Protein AF-A0AAN9GUV1-F1 (afdb_monomer)

Solvent-accessible surface area (backbone atoms only — not comparable to full-atom values): 5975 Å² total; per-residue (Å²): 142,65,63,70,65,48,54,51,51,49,53,50,48,44,70,76,42,38,65,60,52,53,59,52,53,71,72,50,98,42,71,72,55,50,55,54,59,72,71,54,60,90,91,49,82,58,61,66,58,50,52,54,47,51,37,59,73,74,64,50,61,82,65,75,74,56,76,79,71,55,91,83,64,51,96,79,64,82,82,68,86,84,82,81,80,84,78,89,80,131

Structure (mmCIF, N/CA/C/O backbone):
data_AF-A0AAN9GUV1-F1
#
_entry.id   AF-A0AAN9GUV1-F1
#
loop_
_atom_site.group_PDB
_atom_site.id
_atom_site.type_symbol
_atom_site.label_atom_id
_atom_site.label_alt_id
_atom_site.label_comp_id
_atom_site.label_asym_id
_atom_site.label_entity_id
_atom_site.label_seq_id
_atom_site.pdbx_PDB_ins_code
_atom_site.Cartn_x
_atom_site.Cartn_y
_atom_site.Cartn_z
_atom_site.occupancy
_atom_site.B_iso_or_equiv
_atom_site.auth_seq_id
_atom_site.auth_comp_id
_atom_site.auth_asym_id
_atom_site.auth_atom_id
_atom_site.pdbx_PDB_model_num
ATOM 1 N N . MET A 1 1 ? 17.541 16.169 -16.649 1.00 52.72 1 MET A N 1
ATOM 2 C CA . MET A 1 1 ? 17.902 14.917 -15.940 1.00 52.72 1 MET A CA 1
ATOM 3 C C . MET A 1 1 ? 17.124 14.875 -14.631 1.00 52.72 1 MET A C 1
ATOM 5 O O . MET A 1 1 ? 17.708 15.068 -13.576 1.00 52.72 1 MET A O 1
ATOM 9 N N . THR A 1 2 ? 15.799 14.750 -14.693 1.00 58.41 2 THR A N 1
ATOM 10 C CA . THR A 1 2 ? 14.950 15.080 -13.532 1.00 58.41 2 THR A CA 1
ATOM 11 C C . THR A 1 2 ? 13.838 14.061 -13.294 1.00 58.41 2 THR A C 1
ATOM 13 O O . THR A 1 2 ? 13.670 13.660 -12.151 1.00 58.41 2 THR A O 1
ATOM 16 N N . ASP A 1 3 ? 13.186 13.516 -14.326 1.00 55.38 3 ASP A N 1
ATOM 17 C CA . ASP A 1 3 ? 12.081 12.561 -14.098 1.00 55.38 3 ASP A CA 1
ATOM 18 C C . ASP A 1 3 ? 12.498 11.090 -13.990 1.00 55.38 3 ASP A C 1
ATOM 20 O O . ASP A 1 3 ? 11.999 10.365 -13.128 1.00 55.38 3 ASP A O 1
ATOM 24 N N . VAL A 1 4 ? 13.445 10.632 -14.817 1.00 59.94 4 VAL A N 1
ATOM 25 C CA . VAL A 1 4 ? 13.877 9.217 -14.816 1.00 59.94 4 VAL A CA 1
ATOM 26 C C . VAL A 1 4 ? 14.502 8.831 -13.471 1.00 59.94 4 VAL A C 1
ATOM 28 O O . VAL A 1 4 ? 14.205 7.764 -12.934 1.00 59.94 4 VAL A O 1
ATOM 31 N N . ASP A 1 5 ? 15.284 9.736 -12.877 1.00 74.94 5 ASP A N 1
ATOM 32 C CA . ASP A 1 5 ? 15.918 9.516 -11.576 1.00 74.94 5 ASP A CA 1
ATOM 33 C C . ASP A 1 5 ? 14.894 9.478 -10.436 1.00 74.94 5 ASP A C 1
ATOM 35 O O . ASP A 1 5 ? 15.069 8.740 -9.467 1.00 74.94 5 ASP A O 1
ATOM 39 N N . VAL A 1 6 ? 13.824 10.273 -10.526 1.00 72.38 6 VAL A N 1
ATOM 40 C CA . VAL A 1 6 ? 12.758 10.299 -9.516 1.00 72.38 6 VAL A CA 1
ATOM 41 C C . VAL A 1 6 ? 11.919 9.031 -9.599 1.00 72.38 6 VAL A C 1
ATOM 43 O O . VAL A 1 6 ? 11.665 8.414 -8.565 1.00 72.38 6 VAL A O 1
ATOM 46 N N . LEU A 1 7 ? 11.552 8.595 -10.807 1.00 69.94 7 LEU A N 1
ATOM 47 C CA . LEU A 1 7 ? 10.778 7.371 -11.002 1.00 69.94 7 LEU A CA 1
ATOM 48 C C . LEU A 1 7 ? 11.542 6.136 -10.505 1.00 69.94 7 LEU A C 1
ATOM 50 O O . LEU A 1 7 ? 10.982 5.321 -9.772 1.00 69.94 7 LEU A O 1
ATOM 54 N N . GLN A 1 8 ? 12.834 6.035 -10.828 1.00 74.81 8 GLN A N 1
ATOM 55 C CA . GLN A 1 8 ? 13.686 4.950 -10.336 1.00 74.81 8 GLN A CA 1
ATOM 56 C C . GLN A 1 8 ? 13.814 4.970 -8.809 1.00 74.81 8 GLN A C 1
ATOM 58 O O . GLN A 1 8 ? 13.632 3.941 -8.158 1.00 74.81 8 GLN A O 1
ATOM 63 N N . LYS A 1 9 ? 14.046 6.143 -8.206 1.00 77.31 9 LYS A N 1
ATOM 64 C CA . LYS A 1 9 ? 14.120 6.284 -6.741 1.00 77.31 9 LYS A CA 1
ATOM 65 C C . LYS A 1 9 ? 12.803 5.934 -6.056 1.00 77.31 9 LYS A C 1
ATOM 67 O O . LYS A 1 9 ? 12.821 5.321 -4.990 1.00 77.31 9 LYS A O 1
ATOM 72 N N . LEU A 1 10 ? 11.671 6.301 -6.653 1.00 77.19 10 LEU A N 1
ATOM 73 C CA . LEU A 1 10 ? 10.349 5.960 -6.140 1.00 77.19 10 LEU A CA 1
ATOM 74 C C . LEU A 1 10 ? 10.123 4.447 -6.187 1.00 77.19 10 LEU A C 1
ATOM 76 O O . LEU A 1 10 ? 9.731 3.858 -5.180 1.00 77.19 10 LEU A O 1
ATOM 80 N N . GLN A 1 11 ? 10.427 3.806 -7.315 1.00 78.94 11 GLN A N 1
ATOM 81 C CA . GLN A 1 11 ? 10.288 2.359 -7.464 1.00 78.94 11 GLN A CA 1
ATOM 82 C C . GLN A 1 11 ? 11.198 1.596 -6.490 1.00 78.94 11 GLN A C 1
ATOM 84 O O . GLN A 1 11 ? 10.764 0.629 -5.857 1.00 78.94 11 GLN A O 1
ATOM 89 N N . GLU A 1 12 ? 12.433 2.061 -6.289 1.00 83.69 12 GLU A N 1
ATOM 90 C CA . GLU A 1 12 ? 13.330 1.511 -5.273 1.00 83.69 12 GLU A CA 1
ATOM 91 C C . GLU A 1 12 ? 12.792 1.707 -3.852 1.00 83.69 12 GLU A C 1
ATOM 93 O O . GLU A 1 12 ? 12.843 0.782 -3.039 1.00 83.69 12 GLU A O 1
ATOM 98 N N . ALA A 1 13 ? 12.262 2.889 -3.531 1.00 82.62 13 ALA A N 1
ATOM 99 C CA . ALA A 1 13 ? 11.694 3.170 -2.217 1.00 82.62 13 ALA A CA 1
ATOM 100 C C . ALA A 1 13 ? 10.484 2.270 -1.925 1.00 82.62 13 ALA A C 1
ATOM 102 O O . ALA A 1 13 ? 10.414 1.677 -0.845 1.00 82.62 13 ALA A O 1
ATOM 103 N N . ILE A 1 14 ? 9.585 2.105 -2.900 1.00 86.81 14 ILE A N 1
ATOM 104 C CA . ILE A 1 14 ? 8.446 1.180 -2.842 1.00 86.81 14 ILE A CA 1
ATOM 105 C C . ILE A 1 14 ? 8.941 -0.255 -2.653 1.00 86.81 14 ILE A C 1
ATOM 107 O O . ILE A 1 14 ? 8.449 -0.958 -1.777 1.00 86.81 14 ILE A O 1
ATOM 111 N N . SER A 1 15 ? 9.962 -0.684 -3.392 1.00 84.31 15 SER A N 1
ATOM 112 C CA . SER A 1 15 ? 10.505 -2.043 -3.264 1.00 84.31 15 SER A CA 1
ATOM 113 C C . SER A 1 15 ? 11.120 -2.296 -1.881 1.00 84.31 15 SER A C 1
ATOM 115 O O . SER A 1 15 ? 10.927 -3.359 -1.295 1.00 84.31 15 SER A O 1
ATOM 117 N N . ARG A 1 16 ? 11.829 -1.308 -1.317 1.00 88.81 16 ARG A N 1
ATOM 118 C CA . ARG A 1 16 ? 12.515 -1.431 -0.017 1.00 88.81 16 ARG A CA 1
ATOM 119 C C . ARG A 1 16 ? 11.590 -1.270 1.189 1.00 88.81 16 ARG A C 1
ATOM 121 O O . ARG A 1 16 ? 11.867 -1.838 2.241 1.00 88.81 16 ARG A O 1
ATOM 128 N N . ARG A 1 17 ? 10.547 -0.442 1.084 1.00 88.56 17 ARG A N 1
ATOM 129 C CA . ARG A 1 17 ? 9.665 -0.063 2.209 1.00 88.56 17 ARG A CA 1
ATOM 130 C C . ARG A 1 17 ? 8.230 -0.541 2.052 1.00 88.56 17 ARG A C 1
ATOM 132 O O . ARG A 1 17 ? 7.450 -0.423 2.991 1.00 88.56 17 ARG A O 1
ATOM 139 N N . GLY A 1 18 ? 7.886 -1.098 0.900 1.00 90.38 18 GLY A N 1
ATOM 140 C CA . GLY A 1 18 ? 6.523 -1.457 0.557 1.00 90.38 18 GLY A CA 1
ATOM 141 C C . GLY A 1 18 ? 5.892 -2.443 1.520 1.00 90.38 18 GLY A C 1
ATOM 142 O O . GLY A 1 18 ? 4.763 -2.234 1.947 1.00 90.38 18 GLY A O 1
ATOM 143 N N . GLN A 1 19 ? 6.649 -3.456 1.949 1.00 90.38 19 GLN A N 1
ATOM 144 C CA . GLN A 1 19 ? 6.157 -4.399 2.950 1.00 90.38 19 GLN A CA 1
ATOM 145 C C . GLN A 1 19 ? 5.861 -3.711 4.288 1.00 90.38 19 GLN A C 1
ATOM 147 O O . GLN A 1 19 ? 4.800 -3.923 4.854 1.00 90.38 19 GLN A O 1
ATOM 152 N N . THR A 1 20 ? 6.734 -2.809 4.746 1.00 92.50 20 THR A N 1
ATOM 153 C CA . THR A 1 20 ? 6.498 -2.034 5.974 1.00 92.50 20 THR A CA 1
ATOM 154 C C . THR A 1 20 ? 5.229 -1.184 5.882 1.00 92.50 20 THR A C 1
ATOM 156 O O . THR A 1 20 ? 4.507 -1.064 6.866 1.00 92.50 20 THR A O 1
ATOM 159 N N . ILE A 1 21 ? 4.939 -0.605 4.712 1.00 91.44 21 ILE A N 1
ATOM 160 C CA . ILE A 1 21 ? 3.707 0.164 4.486 1.00 91.44 21 ILE A CA 1
ATOM 1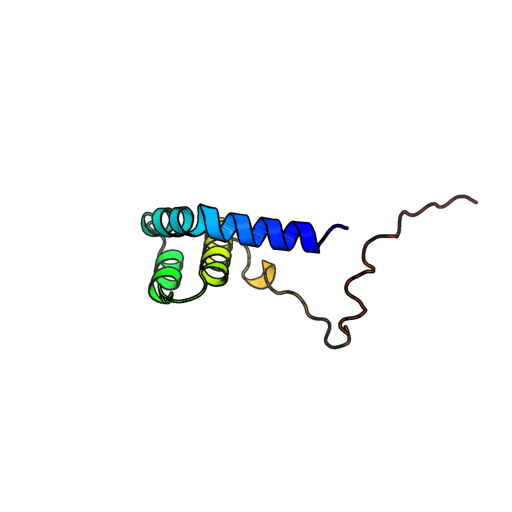61 C C . ILE A 1 21 ? 2.480 -0.752 4.541 1.00 91.44 21 ILE A C 1
ATOM 163 O O . ILE A 1 21 ? 1.499 -0.387 5.187 1.00 91.44 21 ILE A O 1
ATOM 167 N N . LEU A 1 22 ? 2.535 -1.931 3.910 1.00 92.38 22 LEU A N 1
ATOM 168 C CA . LEU A 1 22 ? 1.453 -2.922 3.956 1.00 92.38 22 LEU A CA 1
ATOM 169 C C . LEU A 1 22 ? 1.177 -3.370 5.395 1.00 92.38 22 LEU A C 1
ATO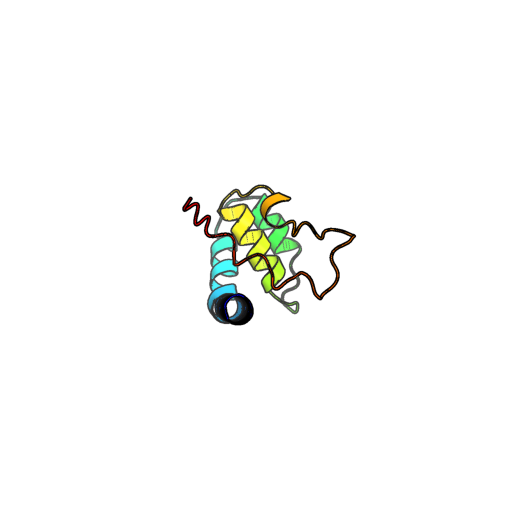M 171 O O . LEU A 1 22 ? 0.035 -3.300 5.848 1.00 92.38 22 LEU A O 1
ATOM 175 N N . ASP A 1 23 ? 2.228 -3.745 6.126 1.00 93.44 23 ASP A N 1
ATOM 176 C CA . ASP A 1 23 ? 2.132 -4.199 7.513 1.00 93.44 23 ASP A CA 1
ATOM 177 C C . ASP A 1 23 ? 1.550 -3.095 8.404 1.00 93.44 23 ASP A C 1
ATOM 179 O O . ASP A 1 23 ? 0.631 -3.339 9.183 1.00 93.44 23 ASP A O 1
ATOM 183 N N . TYR A 1 24 ? 2.027 -1.855 8.249 1.00 92.75 24 TYR A N 1
ATOM 184 C CA . TYR A 1 24 ? 1.500 -0.709 8.985 1.00 92.75 24 TYR A CA 1
ATOM 185 C C . TYR A 1 24 ? 0.024 -0.455 8.663 1.00 92.75 24 TYR A C 1
ATOM 187 O O . TYR A 1 24 ? -0.787 -0.331 9.580 1.00 92.75 24 TYR A O 1
ATOM 195 N N . CYS A 1 25 ? -0.352 -0.427 7.382 1.00 92.62 25 CYS A N 1
ATOM 196 C CA . CYS A 1 25 ? -1.735 -0.200 6.965 1.00 92.62 25 CYS A CA 1
ATOM 197 C C . CYS A 1 25 ? -2.686 -1.285 7.486 1.00 92.62 25 CYS A C 1
ATOM 199 O O . CYS A 1 25 ? -3.818 -0.967 7.845 1.00 92.62 25 CYS A O 1
ATOM 201 N N . ALA A 1 26 ? -2.228 -2.535 7.598 1.00 92.12 26 ALA A N 1
ATOM 202 C CA . ALA A 1 26 ? -3.012 -3.632 8.162 1.00 92.12 26 ALA A CA 1
ATOM 203 C C . ALA A 1 26 ? -3.337 -3.445 9.658 1.00 92.12 26 ALA A C 1
ATOM 205 O O . ALA A 1 26 ? -4.313 -4.012 10.145 1.00 92.12 26 ALA A O 1
ATOM 206 N N . THR A 1 27 ? -2.561 -2.630 10.384 1.00 94.81 27 THR A N 1
ATOM 207 C CA . THR A 1 27 ? -2.843 -2.288 11.792 1.00 94.81 27 THR A CA 1
ATOM 208 C C . THR A 1 27 ? -3.870 -1.167 11.962 1.00 94.81 27 THR A C 1
ATOM 210 O O . THR A 1 27 ? -4.347 -0.936 13.074 1.00 94.81 27 THR A O 1
ATOM 213 N N . LEU A 1 28 ? -4.212 -0.448 10.888 1.00 92.56 28 LEU A N 1
ATOM 214 C CA . LEU A 1 28 ? -5.112 0.698 10.957 1.00 92.56 28 LEU A CA 1
ATOM 215 C C . LEU A 1 28 ? -6.574 0.24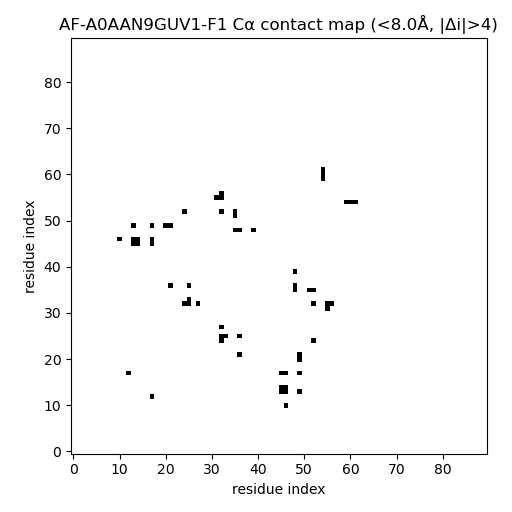3 10.971 1.00 92.56 28 LEU A C 1
ATOM 217 O O . LEU A 1 28 ? -7.021 -0.497 10.093 1.00 92.56 28 LEU A O 1
ATOM 221 N N . ASP A 1 29 ? -7.366 0.773 11.905 1.00 92.75 29 ASP A N 1
ATOM 222 C CA . ASP A 1 29 ? -8.820 0.586 11.898 1.00 92.75 29 ASP A CA 1
ATOM 223 C C . ASP A 1 29 ? -9.491 1.556 10.914 1.00 92.75 29 ASP A C 1
ATOM 225 O O . ASP A 1 29 ? -10.175 2.511 11.280 1.00 92.75 29 ASP A O 1
ATOM 229 N N . ASN A 1 30 ? -9.221 1.350 9.624 1.00 91.19 30 ASN A N 1
ATOM 230 C CA . ASN A 1 30 ? -9.823 2.115 8.542 1.00 91.19 30 ASN A CA 1
ATOM 231 C C . ASN A 1 30 ? -10.448 1.154 7.517 1.00 91.19 30 ASN A C 1
ATOM 233 O O . ASN A 1 30 ? -9.718 0.396 6.871 1.00 91.19 30 ASN A O 1
ATOM 237 N N . PRO A 1 31 ? -11.781 1.180 7.329 1.00 90.94 31 PRO A N 1
ATOM 238 C CA . PRO A 1 31 ? -12.462 0.242 6.441 1.00 90.94 31 PRO A CA 1
ATOM 239 C C . PRO A 1 31 ? -11.997 0.371 4.985 1.00 90.94 31 PRO A C 1
ATOM 241 O O . PRO A 1 31 ? -11.780 -0.638 4.331 1.00 90.94 31 PRO A O 1
ATOM 244 N N . LYS A 1 32 ? -11.715 1.588 4.499 1.00 89.56 32 LYS A N 1
ATOM 245 C CA . LYS A 1 32 ? -11.258 1.799 3.113 1.00 89.56 32 LYS A CA 1
ATOM 246 C C . LYS A 1 32 ? -9.863 1.229 2.862 1.00 89.56 32 LYS A C 1
ATOM 248 O O . LYS A 1 32 ? -9.583 0.742 1.774 1.00 89.56 32 LYS A O 1
ATOM 253 N N . ILE A 1 33 ? -8.986 1.304 3.863 1.00 91.75 33 ILE A N 1
ATOM 254 C CA . ILE A 1 33 ? -7.646 0.704 3.798 1.00 91.75 33 ILE A CA 1
ATOM 255 C C . ILE A 1 33 ? -7.759 -0.823 3.780 1.00 91.75 33 ILE A C 1
ATOM 257 O O . ILE A 1 33 ? -7.086 -1.484 2.994 1.00 91.75 33 ILE A O 1
ATOM 261 N N . ARG A 1 34 ? -8.660 -1.376 4.597 1.00 93.00 34 ARG A N 1
ATOM 262 C CA . ARG A 1 34 ? -8.947 -2.813 4.642 1.00 93.00 34 ARG A CA 1
ATOM 263 C C . ARG A 1 34 ? -9.471 -3.341 3.310 1.00 93.00 34 ARG A C 1
ATOM 265 O O . ARG A 1 34 ? -9.012 -4.388 2.870 1.00 93.00 34 ARG A O 1
ATOM 272 N N . ASP A 1 35 ? -10.363 -2.599 2.659 1.00 92.50 35 ASP A N 1
ATOM 273 C CA . ASP A 1 35 ? -10.902 -2.963 1.345 1.00 92.50 35 ASP A CA 1
ATOM 274 C C . ASP A 1 35 ? -9.796 -3.036 0.281 1.00 92.50 35 ASP A C 1
ATOM 276 O O . ASP A 1 35 ? -9.751 -3.984 -0.502 1.00 92.50 35 ASP A O 1
ATOM 280 N N . VAL A 1 36 ? -8.861 -2.076 0.282 1.00 91.12 36 VAL A N 1
ATOM 281 C CA . VAL A 1 36 ? -7.708 -2.086 -0.636 1.00 91.12 36 VAL A CA 1
ATOM 282 C C . VAL A 1 36 ? -6.789 -3.276 -0.366 1.00 91.12 36 VAL A C 1
ATOM 284 O O . VAL A 1 36 ? -6.404 -3.966 -1.307 1.00 91.12 36 VAL A O 1
ATOM 287 N N . LEU A 1 37 ? -6.476 -3.557 0.902 1.00 91.50 37 LEU A N 1
ATOM 288 C CA . LEU A 1 37 ? -5.643 -4.704 1.276 1.00 91.50 37 LEU A CA 1
ATOM 289 C C . LEU A 1 37 ? -6.301 -6.046 0.923 1.00 91.50 37 LEU A C 1
ATOM 291 O O . LEU A 1 37 ? -5.606 -6.965 0.507 1.00 91.50 37 LEU A O 1
ATOM 295 N N . ALA A 1 38 ? -7.625 -6.163 1.055 1.00 91.25 38 ALA A N 1
ATOM 296 C CA . ALA A 1 38 ? -8.358 -7.390 0.738 1.00 91.25 38 ALA A CA 1
ATOM 297 C C . ALA A 1 38 ? -8.410 -7.697 -0.768 1.00 91.25 38 ALA A C 1
ATOM 299 O O . ALA A 1 38 ? -8.541 -8.856 -1.152 1.00 91.25 38 ALA A O 1
ATOM 300 N N . CYS A 1 39 ? -8.312 -6.671 -1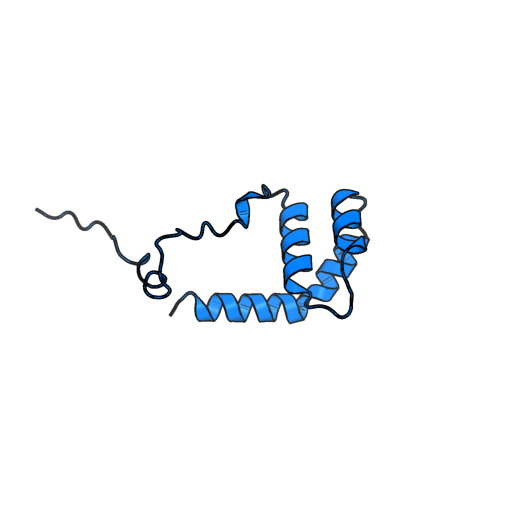.617 1.00 87.00 39 CYS A N 1
ATOM 301 C CA . CYS A 1 39 ? -8.295 -6.827 -3.073 1.00 87.00 39 CYS A CA 1
ATOM 302 C C . CYS A 1 39 ? -6.882 -7.037 -3.641 1.00 87.00 39 CYS A C 1
ATOM 304 O O . CYS A 1 39 ? -6.740 -7.245 -4.846 1.00 87.00 39 CYS A O 1
ATOM 306 N N . TYR A 1 40 ? -5.842 -6.936 -2.809 1.00 87.00 40 TYR A N 1
ATOM 307 C CA . TYR A 1 40 ? -4.455 -7.054 -3.238 1.00 87.00 40 TYR A CA 1
ATOM 308 C C . TYR A 1 40 ? -4.020 -8.522 -3.330 1.00 87.00 40 TYR A C 1
ATOM 310 O O . TYR A 1 40 ? -4.119 -9.274 -2.361 1.00 87.00 40 TYR A O 1
ATOM 318 N N . ASP A 1 41 ? -3.494 -8.907 -4.493 1.00 87.19 41 ASP A N 1
ATOM 319 C CA . ASP A 1 41 ? -2.847 -10.201 -4.704 1.00 87.19 41 ASP A CA 1
ATOM 320 C C . ASP A 1 41 ? -1.381 -10.135 -4.226 1.00 87.19 41 ASP A C 1
ATOM 322 O O . ASP A 1 41 ? -0.604 -9.360 -4.799 1.00 87.19 41 ASP A O 1
ATOM 326 N N . PRO A 1 42 ? -0.972 -10.924 -3.212 1.00 81.62 42 PRO A N 1
ATOM 327 C CA . PRO A 1 42 ? 0.386 -10.900 -2.667 1.00 81.62 42 PRO A CA 1
ATOM 328 C C . PRO A 1 42 ? 1.486 -11.277 -3.669 1.00 81.62 42 PRO A C 1
ATOM 330 O O . PRO A 1 42 ? 2.637 -10.889 -3.448 1.00 81.62 42 PRO A O 1
ATOM 333 N N . ASP A 1 43 ? 1.147 -11.979 -4.753 1.00 84.62 43 ASP A N 1
ATOM 334 C CA . ASP A 1 43 ? 2.093 -12.371 -5.803 1.00 84.62 43 ASP A CA 1
ATOM 335 C C . ASP A 1 43 ? 2.224 -11.305 -6.913 1.00 84.62 43 ASP A C 1
ATOM 337 O O . ASP A 1 43 ? 3.077 -11.412 -7.798 1.00 84.62 43 ASP A O 1
ATOM 341 N N . SER A 1 44 ? 1.413 -10.241 -6.855 1.00 83.56 44 SER A N 1
ATOM 342 C CA . SER A 1 44 ? 1.422 -9.127 -7.811 1.00 83.56 44 SER A CA 1
ATOM 343 C C . SER A 1 44 ? 2.344 -7.970 -7.396 1.00 83.56 44 SER A C 1
ATOM 345 O O . SER A 1 44 ? 2.728 -7.824 -6.229 1.00 83.56 44 SER A O 1
ATOM 347 N N . ASP A 1 45 ? 2.687 -7.104 -8.360 1.00 83.75 45 ASP A N 1
ATOM 348 C CA . ASP A 1 45 ? 3.470 -5.890 -8.112 1.00 83.75 45 ASP A CA 1
ATOM 349 C C . ASP A 1 45 ? 2.800 -5.000 -7.044 1.00 83.75 45 ASP A C 1
ATOM 351 O O . ASP A 1 45 ? 1.631 -4.615 -7.139 1.00 83.75 45 ASP A O 1
ATOM 355 N N . LYS A 1 46 ? 3.567 -4.662 -6.003 1.00 84.38 46 LYS A N 1
ATOM 356 C CA . LYS A 1 46 ? 3.089 -3.930 -4.822 1.00 84.38 46 LYS A CA 1
ATOM 357 C C . LYS A 1 46 ? 2.857 -2.442 -5.076 1.00 84.38 46 LYS A C 1
ATOM 359 O O . LYS A 1 46 ? 2.188 -1.801 -4.266 1.00 84.38 46 LYS A O 1
ATOM 364 N N . ALA A 1 47 ? 3.403 -1.867 -6.146 1.00 86.06 47 ALA A N 1
ATOM 365 C CA . ALA A 1 47 ? 3.449 -0.424 -6.356 1.00 86.06 47 ALA A CA 1
ATOM 366 C C . ALA A 1 47 ? 2.054 0.200 -6.428 1.00 86.06 47 ALA A C 1
ATOM 368 O O . ALA A 1 47 ? 1.797 1.184 -5.738 1.00 86.06 47 ALA A O 1
ATOM 369 N N . ALA A 1 48 ? 1.134 -0.398 -7.191 1.00 85.12 48 ALA A N 1
ATOM 370 C CA . ALA A 1 48 ? -0.231 0.112 -7.312 1.00 85.12 48 ALA A CA 1
ATOM 371 C C . ALA A 1 48 ? -0.971 0.089 -5.963 1.00 85.12 48 ALA A C 1
ATOM 373 O O . ALA A 1 48 ? -1.588 1.081 -5.575 1.00 85.12 48 ALA A O 1
ATOM 374 N N . CYS A 1 49 ? -0.855 -1.013 -5.215 1.00 90.06 49 CYS A N 1
ATOM 375 C CA . CYS A 1 49 ? -1.451 -1.144 -3.886 1.00 90.06 49 CYS A CA 1
ATOM 376 C C . CYS A 1 49 ? -0.869 -0.113 -2.906 1.00 90.06 49 CYS A C 1
ATOM 378 O O . CYS A 1 49 ? -1.613 0.606 -2.242 1.00 90.06 49 CYS A O 1
ATOM 380 N N . ILE A 1 50 ? 0.458 0.034 -2.870 1.00 91.25 50 ILE A N 1
ATOM 381 C CA . ILE A 1 50 ? 1.146 0.994 -1.997 1.00 91.25 50 ILE A CA 1
ATOM 382 C C . ILE A 1 50 ? 0.748 2.433 -2.325 1.00 91.25 50 ILE A C 1
ATOM 384 O O . ILE A 1 50 ? 0.471 3.200 -1.407 1.00 91.25 50 ILE A O 1
ATOM 388 N N . LEU A 1 51 ? 0.673 2.803 -3.605 1.00 88.75 51 LEU A N 1
ATOM 389 C CA . LEU A 1 51 ? 0.239 4.141 -4.012 1.00 88.75 51 LEU A CA 1
ATOM 390 C C . LEU A 1 51 ? -1.197 4.425 -3.556 1.00 88.75 51 LEU A C 1
ATOM 392 O O . LEU A 1 51 ? -1.448 5.465 -2.950 1.00 88.75 51 LEU A O 1
ATOM 396 N N . LEU A 1 52 ? -2.121 3.481 -3.757 1.00 88.25 52 LEU A N 1
ATOM 397 C CA . LEU A 1 52 ? -3.508 3.617 -3.299 1.00 88.25 52 LEU A CA 1
ATOM 398 C C . LEU A 1 52 ? -3.608 3.761 -1.774 1.00 88.25 52 LEU A C 1
ATOM 400 O O . LEU A 1 52 ? -4.378 4.585 -1.277 1.00 88.25 52 LEU A O 1
ATOM 404 N N . LEU A 1 53 ? -2.815 2.991 -1.027 1.00 90.81 53 LEU A N 1
ATOM 405 C CA . LEU A 1 53 ? -2.756 3.076 0.431 1.00 90.81 53 LEU A CA 1
ATOM 406 C C . LEU A 1 53 ? -2.211 4.423 0.908 1.00 90.81 53 LEU A C 1
ATOM 408 O O . LEU A 1 53 ? -2.778 5.012 1.827 1.00 90.81 53 LEU A O 1
ATOM 412 N N . LEU A 1 54 ? -1.154 4.935 0.273 1.00 89.12 54 LEU A N 1
ATOM 413 C CA . LEU A 1 54 ? -0.578 6.240 0.601 1.00 89.12 54 LEU A CA 1
ATOM 414 C C . LEU A 1 54 ? -1.577 7.371 0.343 1.00 89.12 54 LEU A C 1
ATOM 416 O O . LEU A 1 54 ? -1.785 8.202 1.225 1.00 89.12 54 LEU A O 1
ATOM 420 N N . MET A 1 55 ? -2.262 7.362 -0.803 1.00 88.50 55 MET A N 1
ATOM 421 C CA . MET A 1 55 ? -3.318 8.338 -1.094 1.00 88.50 55 MET A CA 1
ATOM 422 C C . MET A 1 55 ? -4.434 8.297 -0.046 1.00 88.50 55 MET A C 1
ATOM 424 O O . MET A 1 55 ? -4.848 9.334 0.470 1.00 88.50 55 MET A O 1
ATOM 428 N N . LEU A 1 56 ? -4.909 7.097 0.308 1.00 88.44 56 LEU A N 1
ATOM 429 C CA . LEU A 1 56 ? -5.945 6.928 1.329 1.00 88.44 56 LEU A CA 1
ATOM 430 C C . LEU A 1 56 ? -5.484 7.415 2.706 1.00 88.44 56 LEU A C 1
ATOM 432 O O . LEU A 1 56 ? -6.264 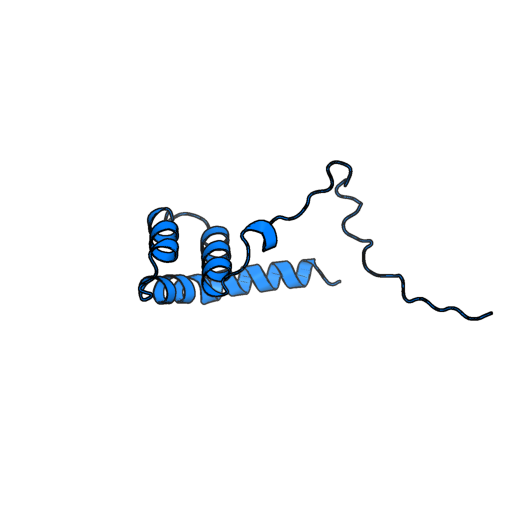8.052 3.417 1.00 88.44 56 LEU A O 1
ATOM 436 N N . TYR A 1 57 ? -4.235 7.131 3.076 1.00 88.00 57 TYR A N 1
ATOM 437 C CA . TYR A 1 57 ? -3.648 7.541 4.348 1.00 88.00 57 TYR A CA 1
ATOM 438 C C . TYR A 1 57 ? -3.528 9.066 4.456 1.00 88.00 57 TYR A C 1
ATOM 440 O O . TYR A 1 57 ? -3.957 9.651 5.453 1.00 88.00 57 TYR A O 1
ATOM 448 N N . PHE A 1 58 ? -3.026 9.718 3.404 1.00 87.38 58 PHE A N 1
ATOM 449 C CA . PHE A 1 58 ? -2.927 11.178 3.325 1.00 87.38 58 PHE A CA 1
ATOM 450 C C . PHE A 1 58 ? -4.260 11.871 3.009 1.00 87.38 58 PHE A C 1
ATOM 452 O O . PHE A 1 58 ? -4.321 13.099 3.000 1.00 87.38 58 PHE A O 1
ATOM 459 N N . LYS A 1 59 ? -5.346 11.101 2.839 1.00 86.12 59 LYS A N 1
ATOM 460 C CA . LYS A 1 59 ? -6.694 11.585 2.499 1.00 86.12 59 LYS A CA 1
ATOM 461 C C . LYS A 1 59 ? -6.710 12.395 1.203 1.00 86.12 59 LYS A C 1
ATOM 463 O O . LYS A 1 59 ? -7.485 13.343 1.071 1.00 86.12 59 LYS A O 1
ATOM 468 N N . GLU A 1 60 ? -5.859 12.020 0.259 1.00 80.94 60 GLU A N 1
ATOM 469 C CA . GLU A 1 60 ? -5.828 12.665 -1.040 1.00 80.94 60 GLU A CA 1
ATOM 470 C C . GLU A 1 60 ? -7.105 12.355 -1.835 1.00 80.94 60 GLU A C 1
ATOM 472 O O . GLU A 1 60 ? -7.659 11.251 -1.728 1.00 80.94 60 GLU A O 1
ATOM 477 N N . PRO A 1 61 ? -7.599 13.319 -2.633 1.00 74.12 61 PRO A N 1
ATOM 478 C CA . PRO A 1 61 ? -8.660 13.049 -3.589 1.00 74.12 61 PRO A CA 1
ATOM 479 C C . PRO A 1 61 ? -8.230 11.940 -4.558 1.00 74.12 61 PRO A C 1
ATOM 481 O O . PRO A 1 61 ? -7.059 11.822 -4.916 1.00 74.12 61 PRO A O 1
ATOM 484 N N . LYS A 1 62 ? -9.179 11.115 -5.014 1.00 65.62 62 LYS A N 1
ATOM 485 C CA . LYS A 1 62 ? -8.884 10.028 -5.972 1.00 65.62 62 LYS A CA 1
ATOM 486 C C . LYS A 1 62 ? -8.307 10.574 -7.279 1.00 65.62 62 LYS A C 1
ATOM 488 O O . LYS A 1 62 ? -7.557 9.896 -7.971 1.00 65.62 62 LYS A O 1
ATOM 493 N N . GLU A 1 63 ? -8.654 11.814 -7.581 1.00 66.94 63 GLU A N 1
ATOM 494 C CA . GLU A 1 63 ? -8.221 12.580 -8.731 1.00 66.94 63 GLU A CA 1
ATOM 495 C C . GLU A 1 63 ? -6.746 13.012 -8.628 1.00 66.94 63 GLU A C 1
ATOM 497 O O . GLU A 1 63 ? -6.158 13.336 -9.655 1.00 66.94 63 GLU A O 1
ATOM 502 N N . SER A 1 64 ? -6.117 12.964 -7.441 1.00 66.88 64 SER A N 1
ATOM 503 C CA . SER A 1 64 ? -4.708 13.359 -7.250 1.00 66.88 64 SER A CA 1
ATOM 504 C C . SER A 1 64 ? -3.713 12.491 -8.019 1.00 66.88 64 SER A C 1
ATOM 506 O O . SER A 1 64 ? -2.656 12.980 -8.402 1.00 66.88 64 SER A O 1
ATOM 508 N N . LEU A 1 65 ? -4.043 11.219 -8.270 1.00 60.41 65 LEU A N 1
ATOM 509 C CA . LEU A 1 65 ? -3.196 10.299 -9.043 1.00 60.41 65 LEU A CA 1
ATOM 510 C C . LEU A 1 65 ? -3.697 10.112 -10.481 1.00 60.41 65 LEU A C 1
ATOM 512 O O . LEU A 1 65 ? -3.108 9.344 -11.242 1.00 60.41 65 LEU A O 1
ATOM 516 N N . MET A 1 66 ? -4.769 10.805 -10.894 1.00 57.38 66 MET A N 1
ATOM 517 C CA . MET A 1 66 ? -5.111 10.843 -12.313 1.00 57.38 66 MET A CA 1
ATOM 518 C C . MET A 1 66 ? -4.037 11.641 -13.046 1.00 57.38 66 MET A C 1
ATOM 520 O O . MET A 1 66 ? -4.082 12.868 -13.117 1.00 57.38 66 MET A O 1
ATOM 524 N N . LEU A 1 67 ? -3.095 10.922 -13.653 1.00 54.81 67 LEU A N 1
ATOM 525 C CA . LEU A 1 67 ? -2.307 11.450 -14.753 1.00 54.81 67 LEU A CA 1
ATOM 526 C C . LEU A 1 67 ? -3.303 11.825 -15.853 1.00 54.81 67 LEU A C 1
ATOM 528 O O . LEU A 1 67 ? -3.853 10.961 -16.537 1.00 54.81 67 LEU A O 1
ATOM 532 N N . LYS A 1 68 ? -3.603 13.121 -15.971 1.00 52.62 68 LYS A N 1
ATOM 533 C CA . LYS A 1 68 ? -4.360 13.663 -17.097 1.00 52.62 68 LYS A CA 1
ATOM 534 C C . LYS A 1 68 ? -3.502 13.435 -18.338 1.00 52.62 68 LYS A C 1
ATOM 536 O O . LYS A 1 68 ? -2.607 14.217 -18.633 1.00 52.62 68 LYS A O 1
ATOM 541 N N . VAL A 1 69 ? -3.737 12.322 -19.022 1.00 52.19 69 VAL A N 1
ATOM 542 C CA . VAL A 1 69 ? -3.177 12.097 -20.349 1.00 52.19 69 VAL A CA 1
ATOM 543 C C . VAL A 1 69 ? -3.948 13.030 -21.266 1.00 52.19 69 VAL A C 1
ATOM 545 O O . VAL A 1 69 ? -5.151 12.851 -21.462 1.00 52.19 69 VAL A O 1
ATOM 548 N N . ASP A 1 70 ? -3.285 14.071 -21.759 1.00 53.53 70 ASP A N 1
ATOM 549 C CA . ASP A 1 70 ? -3.822 14.818 -22.886 1.00 53.53 70 ASP A CA 1
ATOM 550 C C . ASP A 1 70 ? -3.973 13.814 -24.045 1.00 53.53 70 ASP A C 1
ATOM 552 O O . ASP A 1 70 ? -2.983 13.193 -24.434 1.00 53.53 70 ASP A O 1
ATOM 556 N N . PRO A 1 71 ? -5.189 13.579 -24.570 1.00 56.50 71 PRO A N 1
ATOM 557 C CA . PRO A 1 71 ? -5.400 12.636 -25.667 1.00 56.50 71 PRO A CA 1
ATOM 558 C C . PRO A 1 71 ? -4.654 13.034 -26.952 1.00 56.50 71 PRO A C 1
ATOM 560 O O . PRO A 1 71 ? -4.525 12.206 -27.853 1.00 56.50 71 PRO A O 1
ATOM 563 N N . CYS A 1 72 ? -4.163 14.274 -27.037 1.00 61.25 72 CYS A N 1
ATOM 564 C CA . CYS A 1 72 ? -3.291 14.765 -28.097 1.00 61.25 72 CYS A CA 1
ATOM 565 C C . CYS A 1 72 ? -1.794 14.683 -27.750 1.00 61.25 72 CYS A C 1
ATOM 567 O O . CYS A 1 72 ? -0.978 14.862 -28.653 1.00 61.25 72 CYS A O 1
ATOM 569 N N . ALA A 1 73 ? -1.416 14.414 -26.492 1.00 57.81 73 ALA A N 1
ATOM 570 C CA . ALA A 1 73 ? -0.013 14.275 -26.115 1.00 57.81 73 ALA A CA 1
ATOM 571 C C . ALA A 1 73 ? 0.560 12.989 -26.707 1.00 57.81 73 ALA A C 1
ATOM 573 O O . ALA A 1 73 ? 0.107 11.873 -26.436 1.00 57.81 73 ALA A O 1
ATOM 574 N N . THR A 1 74 ? 1.597 13.156 -27.515 1.00 58.12 74 THR A N 1
ATOM 575 C CA . THR A 1 74 ? 2.398 12.040 -28.013 1.00 58.12 74 THR A CA 1
ATOM 576 C C . THR A 1 74 ? 3.603 11.849 -27.093 1.00 58.12 74 THR A C 1
ATOM 578 O O . THR A 1 74 ? 3.960 12.745 -26.333 1.00 58.12 74 THR A O 1
ATOM 581 N N . ALA A 1 75 ? 4.278 10.696 -27.144 1.00 56.19 75 ALA A N 1
ATOM 582 C CA . ALA A 1 75 ? 5.444 10.398 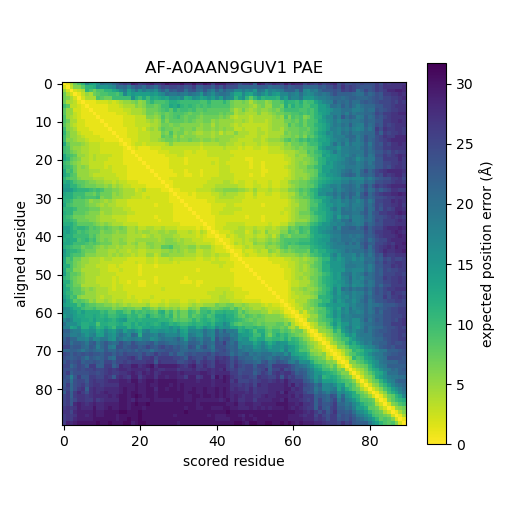-26.293 1.00 56.19 75 ALA A CA 1
ATOM 583 C C . ALA A 1 75 ? 6.610 11.417 -26.402 1.00 56.19 75 ALA A C 1
ATOM 585 O O . ALA A 1 75 ? 7.580 11.324 -25.654 1.00 56.19 75 ALA A O 1
ATOM 586 N N . VAL A 1 76 ? 6.523 12.377 -27.328 1.00 53.06 76 VAL A N 1
ATOM 587 C CA . VAL A 1 76 ? 7.489 13.456 -27.564 1.00 53.06 76 VAL A CA 1
ATOM 588 C C . VAL A 1 76 ? 7.262 14.669 -26.639 1.00 53.06 76 VAL A C 1
ATOM 590 O O . VAL A 1 76 ? 8.212 15.398 -26.372 1.00 53.06 76 VAL A O 1
ATOM 593 N N . ASP A 1 77 ? 6.061 14.858 -26.078 1.00 51.78 77 ASP A N 1
ATOM 594 C CA . ASP A 1 77 ? 5.692 16.064 -25.306 1.00 51.78 77 ASP A CA 1
ATOM 595 C C . ASP A 1 77 ? 6.117 16.036 -23.823 1.00 51.78 77 ASP A C 1
ATOM 597 O O . ASP A 1 77 ? 5.995 17.029 -23.106 1.00 51.78 77 ASP A O 1
ATOM 601 N N . VAL A 1 78 ? 6.659 14.916 -23.334 1.00 53.59 78 VAL A N 1
ATOM 602 C CA . VAL A 1 78 ? 6.989 14.725 -21.906 1.00 53.59 78 VAL A CA 1
ATOM 603 C C . VAL A 1 78 ? 8.233 15.526 -21.464 1.00 53.59 78 VAL A C 1
ATOM 605 O O . VAL A 1 78 ? 8.511 15.622 -20.277 1.00 53.59 78 VAL A O 1
ATOM 608 N N . ASN A 1 79 ? 8.977 16.159 -22.380 1.00 47.44 79 ASN A N 1
ATOM 609 C CA . ASN A 1 79 ? 10.254 16.820 -22.061 1.00 47.44 79 ASN A CA 1
ATOM 610 C C . ASN A 1 79 ? 10.222 18.364 -22.096 1.00 47.44 79 ASN A C 1
ATOM 612 O O . ASN A 1 79 ? 11.267 18.988 -22.275 1.00 47.44 79 ASN A O 1
ATOM 616 N N . THR A 1 80 ? 9.062 19.023 -21.990 1.00 46.62 80 THR A N 1
ATOM 617 C CA . THR A 1 80 ? 8.997 20.495 -22.170 1.00 46.62 80 THR A CA 1
ATOM 618 C C . THR A 1 80 ? 8.078 21.211 -21.177 1.00 46.62 80 THR A C 1
ATOM 620 O O . THR A 1 80 ? 7.346 22.121 -21.545 1.00 46.62 80 THR A O 1
ATOM 623 N N . ALA A 1 81 ? 8.124 20.837 -19.895 1.00 45.72 81 ALA A N 1
ATOM 624 C CA . ALA A 1 81 ? 7.560 21.663 -18.814 1.00 45.72 81 ALA A CA 1
ATOM 625 C C . ALA A 1 81 ? 8.623 22.470 -18.037 1.00 45.72 81 ALA A C 1
ATOM 627 O O . ALA A 1 81 ? 8.284 23.271 -17.171 1.00 45.72 81 ALA A O 1
ATOM 628 N N . GLU A 1 82 ? 9.906 22.319 -18.368 1.00 52.03 82 GLU A N 1
ATOM 629 C CA . GLU A 1 82 ? 11.000 23.116 -17.807 1.00 52.03 82 GLU A CA 1
ATOM 630 C C . GLU A 1 82 ? 11.428 24.152 -18.853 1.00 52.03 82 GLU A C 1
ATOM 632 O O . GLU A 1 82 ? 12.249 23.837 -19.710 1.00 52.03 82 GLU A O 1
ATOM 637 N N . LEU A 1 83 ? 10.822 25.346 -18.829 1.00 48.16 83 LEU A N 1
ATOM 638 C CA . LEU A 1 83 ? 11.418 26.658 -19.165 1.00 48.16 83 LEU A CA 1
ATOM 639 C C . LEU A 1 83 ? 10.332 27.660 -19.580 1.00 48.16 83 LEU A C 1
ATOM 641 O O . LEU A 1 83 ? 10.012 27.846 -20.750 1.00 48.16 83 LEU A O 1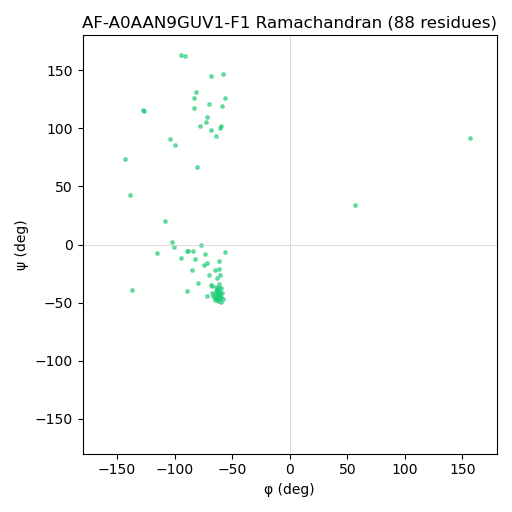
ATOM 645 N N . SER A 1 84 ? 9.830 28.399 -18.600 1.00 39.25 84 SER A N 1
ATOM 646 C CA . SER A 1 84 ? 9.447 29.798 -18.797 1.00 39.25 84 SER A CA 1
ATOM 647 C C . SER A 1 84 ? 9.804 30.543 -17.518 1.00 39.25 84 SER A C 1
ATOM 649 O O . SER A 1 84 ? 8.956 30.856 -16.689 1.00 39.25 84 SER A O 1
ATOM 651 N N . ILE A 1 85 ? 11.109 30.756 -17.325 1.00 43.03 85 ILE A N 1
ATOM 652 C CA . ILE A 1 85 ? 11.573 31.846 -16.471 1.00 43.03 85 ILE A CA 1
ATOM 653 C C . ILE A 1 85 ? 11.296 33.107 -17.284 1.00 43.03 85 ILE A C 1
ATOM 655 O O . ILE A 1 85 ? 11.963 33.368 -18.284 1.00 43.03 85 ILE A O 1
ATOM 659 N N . ASP A 1 86 ? 10.263 33.834 -16.883 1.00 41.03 86 ASP A N 1
ATOM 660 C CA . ASP A 1 86 ? 9.937 35.155 -17.400 1.00 41.03 86 ASP A CA 1
ATOM 661 C C . ASP A 1 86 ? 11.120 36.096 -17.104 1.00 41.03 86 ASP A C 1
ATOM 663 O O . ASP A 1 86 ? 11.323 36.538 -15.972 1.00 41.03 86 ASP A O 1
ATOM 667 N N . GLN A 1 87 ? 11.969 36.343 -18.104 1.00 42.53 87 GLN A N 1
ATOM 668 C CA . GLN A 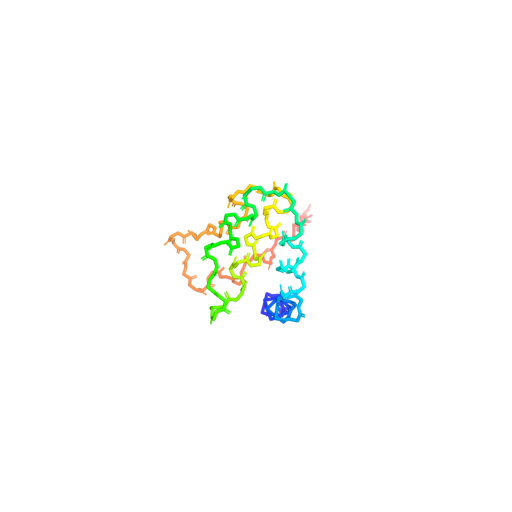1 87 ? 12.859 37.499 -18.116 1.00 42.53 87 GLN A CA 1
ATOM 669 C C . GLN A 1 87 ? 12.235 38.569 -19.008 1.00 42.53 87 GLN A C 1
ATOM 671 O O . GLN A 1 87 ? 12.548 38.685 -20.191 1.00 42.53 87 GLN A O 1
ATOM 676 N N . THR A 1 88 ? 11.358 39.375 -18.416 1.00 45.00 88 THR A N 1
ATOM 677 C CA . THR A 1 88 ? 10.968 40.667 -18.975 1.00 45.00 88 THR A CA 1
ATOM 678 C C . THR A 1 88 ? 12.081 41.683 -18.685 1.00 45.00 88 THR A C 1
ATOM 680 O O . THR A 1 88 ? 12.193 42.206 -17.579 1.00 45.00 88 THR A O 1
ATOM 683 N N . THR A 1 89 ? 12.906 41.972 -19.694 1.00 45.88 89 THR A N 1
ATOM 684 C CA . THR A 1 89 ? 13.673 43.227 -19.785 1.00 45.88 89 THR A CA 1
ATOM 685 C C . THR A 1 89 ? 13.386 43.868 -21.134 1.00 45.88 89 THR A C 1
ATOM 687 O O . THR A 1 89 ? 13.756 43.315 -22.168 1.00 45.88 89 THR A O 1
ATOM 690 N N . ALA A 1 90 ? 12.744 45.031 -21.099 1.00 54.00 90 ALA A N 1
ATOM 691 C CA . ALA A 1 90 ? 12.787 46.061 -22.128 1.00 54.00 90 ALA A CA 1
ATOM 692 C C . ALA A 1 90 ? 12.725 47.422 -21.427 1.00 54.00 90 ALA A C 1
ATOM 694 O O . ALA A 1 90 ? 11.909 47.544 -20.483 1.00 54.00 90 ALA A O 1
#

Sequence (90 aa):
MTDVDVLQKLQEAISRRGQTILDYCATLDNPKIRDVLACYDPDSDKAACILLLLMLYFKEPKESLMLKVDPCATAVDVNTAELSIDQTTA

Mean predicted aligned error: 12.88 Å

Radius of gyration: 17.91 Å; Cα contacts (8 Å, |Δi|>4): 31; chains: 1; bounding box: 30×58×40 Å

Organism: N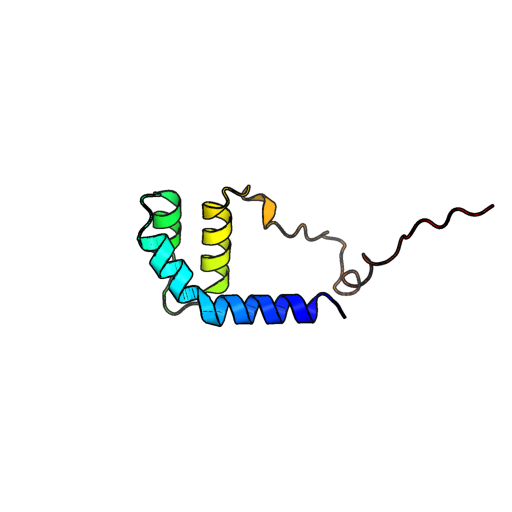CBI:txid58324

Secondary structure (DSSP, 8-state):
--HHHHHHHHHHHHHHHHHHHHHHHHTS--HHHHHHHHT--TTS-HHHHHHHHHHHHHT--GGGG-----TT--TTGGG-SS--------

Foldseek 3Di:
DPPVVVVVVLLVCCVVCVVVLLVVLVPDPDVVSVVLNVPDDPVDDSNVSSVSSVCVVVVHDPCPPPPPDPPPDDPVPPPPPPDDPDPDDD

pLDDT: mean 74.55, std 17.43, range [39.25, 94.81]